Protein AF-A0A959WZR3-F1 (afdb_monomer_lite)

Structure (mmCIF, N/CA/C/O backbone):
data_AF-A0A959WZR3-F1
#
_entry.id   AF-A0A959WZR3-F1
#
loop_
_atom_site.group_PDB
_atom_site.id
_atom_site.type_symbol
_atom_site.label_atom_id
_atom_site.label_alt_id
_atom_site.label_comp_id
_atom_site.label_asym_id
_atom_site.label_entity_id
_atom_site.label_seq_id
_atom_site.pdbx_PDB_ins_code
_atom_site.Cartn_x
_atom_site.Cartn_y
_atom_site.Cartn_z
_atom_site.occupancy
_atom_site.B_iso_or_equiv
_atom_site.auth_seq_id
_atom_site.auth_comp_id
_atom_site.auth_asym_id
_atom_site.auth_atom_id
_atom_site.pdbx_PDB_model_num
ATOM 1 N N . MET A 1 1 ? 37.598 1.786 -39.263 1.00 47.75 1 MET A N 1
ATOM 2 C CA . MET A 1 1 ? 36.308 1.181 -38.877 1.00 47.75 1 MET A CA 1
ATOM 3 C C . MET A 1 1 ? 36.586 0.304 -37.676 1.00 47.75 1 MET A C 1
ATOM 5 O O . MET A 1 1 ? 37.218 -0.721 -37.854 1.00 47.75 1 MET A O 1
ATOM 9 N N . ASP A 1 2 ? 36.187 0.735 -36.483 1.00 42.97 2 ASP A N 1
ATOM 10 C CA . ASP A 1 2 ? 36.316 -0.064 -35.262 1.00 42.97 2 ASP A CA 1
ATOM 11 C C . ASP A 1 2 ? 35.039 0.125 -34.442 1.00 42.97 2 ASP A C 1
ATOM 13 O O . ASP A 1 2 ? 34.875 1.091 -33.699 1.00 42.97 2 ASP A O 1
ATOM 17 N N . THR A 1 3 ? 34.062 -0.752 -34.662 1.00 53.81 3 THR A N 1
ATOM 18 C CA . THR A 1 3 ? 32.867 -0.842 -33.821 1.00 53.81 3 THR A CA 1
ATOM 19 C C . THR A 1 3 ? 33.147 -1.873 -32.744 1.00 53.81 3 THR A C 1
ATOM 21 O O . THR A 1 3 ? 32.950 -3.070 -32.948 1.00 53.81 3 THR A O 1
ATOM 24 N N . THR A 1 4 ? 33.631 -1.415 -31.593 1.00 52.06 4 THR A N 1
ATOM 25 C CA . THR A 1 4 ? 33.786 -2.261 -30.410 1.00 52.06 4 THR A CA 1
ATOM 26 C C . THR A 1 4 ? 32.409 -2.811 -30.004 1.00 52.06 4 THR A C 1
ATOM 28 O O . THR A 1 4 ? 31.484 -2.023 -29.773 1.00 52.06 4 THR A O 1
ATOM 31 N N . PRO A 1 5 ? 32.220 -4.138 -29.904 1.00 51.34 5 PRO A N 1
ATOM 32 C CA . PRO A 1 5 ? 30.953 -4.706 -29.468 1.00 51.34 5 PRO A CA 1
ATOM 33 C C . PRO A 1 5 ? 30.713 -4.339 -28.001 1.00 51.34 5 PRO A C 1
ATOM 35 O O . PRO A 1 5 ? 31.498 -4.660 -27.108 1.00 51.34 5 PRO A O 1
ATOM 38 N N . THR A 1 6 ? 29.610 -3.633 -27.751 1.00 54.59 6 THR A N 1
ATOM 39 C CA . THR A 1 6 ? 29.170 -3.276 -26.401 1.00 54.59 6 THR A CA 1
ATOM 40 C C . THR A 1 6 ? 28.868 -4.564 -25.639 1.00 54.59 6 THR A C 1
ATOM 42 O O . THR A 1 6 ? 27.932 -5.290 -25.968 1.00 54.59 6 THR A O 1
ATOM 45 N N . ARG A 1 7 ? 29.691 -4.861 -24.630 1.00 46.28 7 ARG A N 1
ATOM 46 C CA . ARG A 1 7 ? 29.555 -6.024 -23.747 1.00 46.28 7 ARG A CA 1
ATOM 47 C C . ARG A 1 7 ? 28.113 -6.088 -23.207 1.00 46.28 7 ARG A C 1
ATOM 49 O O . ARG A 1 7 ? 27.654 -5.093 -22.636 1.00 46.28 7 ARG A O 1
ATOM 56 N N . PRO A 1 8 ? 27.383 -7.207 -23.359 1.00 49.75 8 PRO A N 1
ATOM 57 C CA . PRO A 1 8 ? 26.034 -7.319 -22.822 1.00 49.75 8 PRO A CA 1
ATOM 58 C C . PRO A 1 8 ? 26.087 -7.139 -21.303 1.00 49.75 8 PRO A C 1
ATOM 60 O O . PRO A 1 8 ? 26.819 -7.844 -20.605 1.00 49.75 8 PRO A O 1
ATOM 63 N N . ARG A 1 9 ? 25.332 -6.156 -20.789 1.00 56.22 9 ARG A N 1
ATOM 64 C CA . ARG A 1 9 ? 25.106 -5.979 -19.348 1.00 56.22 9 ARG A CA 1
ATOM 65 C C . ARG A 1 9 ? 24.703 -7.328 -18.771 1.00 56.22 9 ARG A C 1
ATOM 67 O O . ARG A 1 9 ? 23.728 -7.902 -19.246 1.00 56.22 9 ARG A O 1
ATOM 74 N N . HIS A 1 10 ? 25.441 -7.790 -17.761 1.00 52.34 10 HIS A N 1
ATOM 75 C CA . HIS A 1 10 ? 25.163 -9.015 -17.019 1.00 52.34 10 HIS A CA 1
ATOM 76 C C . HIS A 1 10 ? 23.658 -9.163 -16.758 1.00 52.34 10 HIS A C 1
ATOM 78 O O . HIS A 1 10 ? 23.082 -8.470 -15.917 1.00 52.34 10 HIS A O 1
ATOM 84 N N . LEU A 1 11 ? 23.019 -10.049 -17.523 1.00 54.53 11 LEU A N 1
ATOM 85 C CA . LEU A 1 11 ? 21.683 -10.534 -17.224 1.00 54.53 11 LEU A CA 1
ATOM 86 C C . LEU A 1 11 ? 21.790 -11.256 -15.882 1.00 54.53 11 LEU A C 1
ATOM 88 O O . LEU A 1 11 ? 22.661 -12.112 -15.707 1.00 54.53 11 LEU A O 1
ATOM 92 N N . ARG A 1 12 ? 20.955 -10.884 -14.909 1.00 56.22 12 ARG A N 1
ATOM 93 C CA . ARG A 1 12 ? 20.882 -11.658 -13.668 1.00 56.22 12 ARG A CA 1
ATOM 94 C C . ARG A 1 12 ? 20.335 -13.041 -14.035 1.00 56.22 12 ARG A C 1
ATOM 96 O O . ARG A 1 12 ? 19.273 -13.090 -14.660 1.00 56.22 12 ARG A O 1
ATOM 103 N N . PRO A 1 13 ? 21.005 -14.146 -13.663 1.00 49.09 13 PRO A N 1
ATOM 104 C CA . PRO A 1 13 ? 20.460 -15.479 -13.889 1.00 49.09 13 PRO A CA 1
ATOM 105 C C . PRO A 1 13 ? 19.061 -15.570 -13.260 1.00 49.09 13 PRO A C 1
ATOM 107 O O . PRO A 1 13 ? 18.906 -15.328 -12.064 1.00 49.09 13 PRO A O 1
ATOM 110 N N . GLY A 1 14 ? 18.038 -15.836 -14.079 1.00 62.56 14 GLY A N 1
ATOM 111 C CA . GLY A 1 14 ? 16.637 -15.944 -13.648 1.00 62.56 14 GLY A CA 1
ATOM 112 C C . GLY A 1 14 ? 15.807 -14.651 -13.649 1.00 62.56 14 GLY A C 1
ATOM 113 O O . GLY A 1 14 ? 14.666 -14.686 -13.195 1.00 62.56 14 GLY A O 1
ATOM 114 N N . ALA A 1 15 ? 16.324 -13.516 -14.135 1.00 67.31 15 ALA A N 1
ATOM 115 C CA . ALA A 1 15 ? 15.529 -12.291 -14.254 1.00 67.31 15 ALA A CA 1
ATOM 116 C C . ALA A 1 15 ? 14.731 -12.248 -15.570 1.00 67.31 15 ALA A C 1
ATOM 118 O O . ALA A 1 15 ? 15.269 -12.475 -16.654 1.00 67.31 15 ALA A O 1
ATOM 119 N N . HIS A 1 16 ? 13.440 -11.927 -15.480 1.00 80.75 16 HIS A N 1
ATOM 120 C CA . HIS A 1 16 ? 12.550 -11.854 -16.636 1.00 80.75 16 HIS A CA 1
ATOM 121 C C . HIS A 1 16 ? 12.685 -10.495 -17.319 1.00 80.75 16 HIS A C 1
ATOM 123 O O . HIS A 1 16 ? 12.272 -9.477 -16.760 1.00 80.75 16 HIS A O 1
ATOM 129 N N . VAL A 1 17 ? 13.241 -10.463 -18.532 1.00 87.69 17 VAL A N 1
ATOM 130 C CA . VAL A 1 17 ? 13.234 -9.241 -19.343 1.00 87.69 17 VAL A CA 1
ATOM 131 C C . VAL A 1 17 ? 11.792 -8.937 -19.736 1.00 87.69 17 VAL A C 1
ATOM 133 O O . VAL A 1 17 ? 11.159 -9.731 -20.427 1.00 87.69 17 VAL A O 1
ATOM 136 N N . VAL A 1 18 ? 11.262 -7.805 -19.275 1.00 90.56 18 VAL A N 1
ATOM 137 C CA . VAL A 1 18 ? 9.872 -7.409 -19.542 1.00 90.56 18 VAL A CA 1
ATOM 138 C C . VAL A 1 18 ? 9.811 -6.124 -20.363 1.00 90.56 18 VAL A C 1
ATOM 140 O O . VAL A 1 18 ? 10.670 -5.248 -20.210 1.00 90.56 18 VAL A O 1
ATOM 143 N N . PRO A 1 19 ? 8.792 -5.962 -21.224 1.00 90.38 19 PRO A N 1
ATOM 144 C CA . PRO A 1 19 ? 8.597 -4.715 -21.943 1.00 90.38 19 PRO A CA 1
ATOM 145 C C . PRO A 1 19 ? 8.196 -3.589 -20.970 1.00 90.38 19 PRO A C 1
ATOM 147 O O . PRO A 1 19 ? 7.496 -3.850 -19.982 1.00 90.38 19 PRO A O 1
ATOM 150 N N . PRO A 1 20 ? 8.559 -2.322 -21.258 1.00 89.25 20 PRO A N 1
ATOM 151 C CA . PRO A 1 20 ? 8.222 -1.181 -20.403 1.00 89.25 20 PRO A CA 1
ATOM 152 C C . PRO A 1 20 ? 6.729 -1.068 -20.075 1.00 89.25 20 PRO A C 1
ATOM 154 O O . PRO A 1 20 ? 6.374 -0.703 -18.961 1.00 89.25 20 PRO A O 1
ATOM 157 N N . SER A 1 21 ? 5.844 -1.447 -21.001 1.00 91.12 21 SER A N 1
ATOM 158 C CA . SER A 1 21 ? 4.391 -1.443 -20.789 1.00 91.12 21 SER A CA 1
ATOM 159 C C . SER A 1 21 ? 3.934 -2.384 -19.668 1.00 91.12 21 SER A C 1
ATOM 161 O O . SER A 1 21 ? 3.026 -2.036 -18.915 1.00 91.12 21 SER A O 1
ATOM 163 N N . THR A 1 22 ? 4.573 -3.551 -19.521 1.00 91.81 22 THR A N 1
ATOM 164 C CA . THR A 1 22 ? 4.275 -4.499 -18.432 1.00 91.81 22 THR A CA 1
ATOM 165 C C . THR A 1 22 ? 4.750 -3.940 -17.098 1.00 91.81 22 THR A C 1
ATOM 167 O O . THR A 1 22 ? 3.998 -3.936 -16.129 1.00 91.81 22 THR A O 1
ATOM 170 N N . TYR A 1 23 ? 5.959 -3.375 -17.066 1.00 92.75 23 TYR A N 1
ATOM 171 C CA . TYR A 1 23 ? 6.473 -2.694 -15.880 1.00 92.75 23 TYR A CA 1
ATOM 172 C C . TYR A 1 23 ? 5.567 -1.544 -15.428 1.00 92.75 23 TYR A C 1
ATOM 174 O O . TYR A 1 23 ? 5.161 -1.505 -14.268 1.00 92.75 23 TYR A O 1
ATOM 182 N N . THR A 1 24 ? 5.202 -0.640 -16.339 1.00 92.31 24 THR A N 1
ATOM 183 C CA . THR A 1 24 ? 4.341 0.505 -16.025 1.00 92.31 24 THR A CA 1
ATOM 184 C C . THR A 1 24 ? 2.973 0.054 -15.518 1.00 92.31 24 THR A C 1
ATOM 186 O O . THR A 1 24 ? 2.473 0.615 -14.545 1.00 92.31 24 THR A O 1
ATOM 189 N N . ARG A 1 25 ? 2.378 -0.985 -16.121 1.00 94.19 25 ARG A N 1
ATOM 190 C CA . ARG A 1 25 ? 1.104 -1.556 -15.664 1.00 94.19 25 ARG A CA 1
ATOM 191 C C . ARG A 1 25 ? 1.190 -2.052 -14.221 1.00 94.19 25 ARG A C 1
ATOM 193 O O . ARG A 1 25 ? 0.348 -1.673 -13.413 1.00 94.19 25 ARG A O 1
ATOM 200 N N . ASP A 1 26 ? 2.201 -2.849 -13.893 1.00 93.38 26 ASP A N 1
ATOM 201 C CA . ASP A 1 26 ? 2.346 -3.435 -12.556 1.00 93.38 26 ASP A CA 1
ATOM 202 C C . ASP A 1 26 ? 2.668 -2.361 -11.500 1.00 93.38 26 ASP A C 1
ATOM 204 O O . ASP A 1 26 ? 2.140 -2.400 -10.385 1.00 93.38 26 ASP A O 1
ATOM 208 N N . VAL A 1 27 ? 3.447 -1.330 -11.860 1.00 93.56 27 VAL A N 1
ATOM 209 C CA . VAL A 1 27 ? 3.648 -0.148 -11.004 1.00 93.56 27 VAL A CA 1
ATOM 210 C C . VAL A 1 27 ? 2.320 0.573 -10.755 1.00 93.56 27 VAL A C 1
ATOM 212 O O . VAL A 1 27 ? 1.973 0.814 -9.598 1.00 93.56 27 VAL A O 1
ATOM 215 N N . LEU A 1 28 ? 1.535 0.868 -11.795 1.00 94.12 28 LEU A N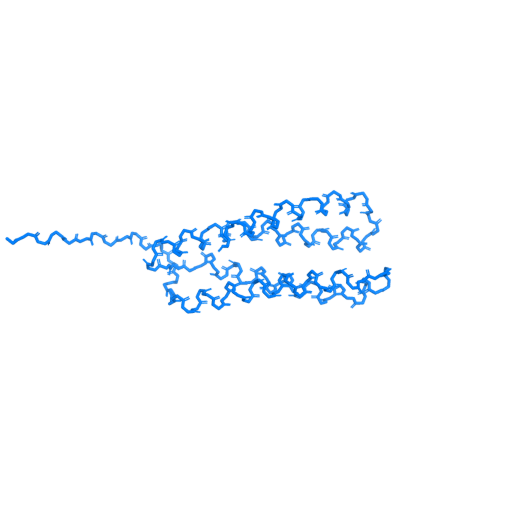 1
ATOM 216 C CA . LEU A 1 28 ? 0.232 1.529 -11.653 1.00 94.12 28 LEU A CA 1
ATOM 217 C C . LEU A 1 28 ? -0.756 0.701 -10.821 1.00 9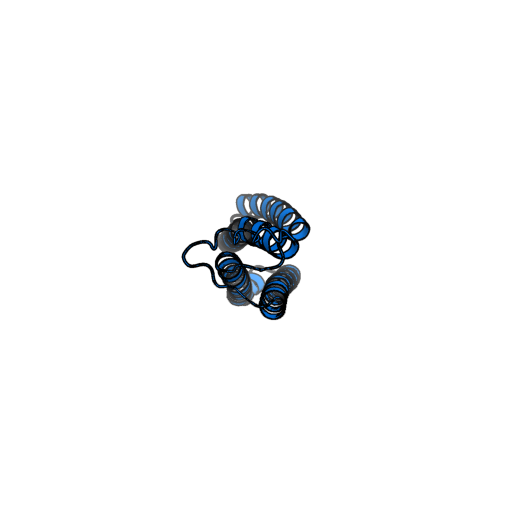4.12 28 LEU A C 1
ATOM 219 O O . LEU A 1 28 ? -1.468 1.261 -9.985 1.00 94.12 28 LEU A O 1
ATOM 223 N N . GLN A 1 29 ? -0.776 -0.622 -10.993 1.00 94.38 29 GLN A N 1
ATOM 224 C CA . GLN A 1 29 ? -1.594 -1.519 -10.175 1.00 94.38 29 GLN A CA 1
ATOM 225 C C . GLN A 1 29 ? -1.166 -1.490 -8.704 1.00 94.38 29 GLN A C 1
ATOM 227 O O . GLN A 1 29 ? -2.024 -1.391 -7.827 1.00 94.38 29 GLN A O 1
ATOM 232 N N . SER A 1 30 ? 0.141 -1.482 -8.419 1.00 93.50 30 SER A N 1
ATOM 233 C CA . SER A 1 30 ? 0.646 -1.362 -7.044 1.00 93.50 30 SER A CA 1
ATOM 234 C C . SER A 1 30 ? 0.221 -0.039 -6.385 1.00 93.50 30 SER A C 1
ATOM 236 O O . SER A 1 30 ? -0.246 -0.026 -5.246 1.00 93.50 30 SER A O 1
ATOM 238 N N . LEU A 1 31 ? 0.295 1.076 -7.122 1.00 92.62 31 LEU A N 1
ATOM 239 C CA . LEU A 1 31 ? -0.120 2.394 -6.638 1.00 92.62 31 LEU A CA 1
ATOM 240 C C . LEU A 1 31 ? -1.637 2.486 -6.455 1.00 92.62 31 LEU A C 1
ATOM 242 O O . LEU A 1 31 ? -2.103 3.121 -5.510 1.00 92.62 31 LEU A O 1
ATOM 246 N N . THR A 1 32 ? -2.404 1.838 -7.331 1.00 94.44 32 THR A N 1
ATOM 247 C CA . THR A 1 32 ? -3.865 1.755 -7.219 1.00 94.44 32 THR A CA 1
ATOM 248 C C . THR A 1 32 ? -4.263 0.991 -5.962 1.00 94.44 32 THR A C 1
ATOM 250 O O . THR A 1 32 ? -5.071 1.496 -5.190 1.00 94.44 32 THR A O 1
ATOM 253 N N . ALA A 1 33 ? -3.631 -0.154 -5.686 1.00 94.94 33 ALA A N 1
ATOM 254 C CA . ALA A 1 33 ? -3.865 -0.911 -4.458 1.00 94.94 33 ALA A CA 1
ATOM 255 C C . ALA A 1 33 ? -3.559 -0.080 -3.197 1.00 94.94 33 ALA A C 1
ATOM 257 O O . ALA A 1 33 ? -4.364 -0.053 -2.270 1.00 94.94 33 ALA A O 1
ATOM 258 N N . LEU A 1 34 ? -2.453 0.679 -3.180 1.00 93.25 34 LEU A N 1
ATOM 259 C CA . LEU A 1 34 ? -2.140 1.588 -2.067 1.00 93.25 34 LEU A CA 1
ATOM 260 C C . LEU A 1 34 ? -3.178 2.708 -1.897 1.00 93.25 34 LEU A C 1
ATOM 262 O O . LEU A 1 34 ? -3.506 3.082 -0.768 1.00 93.25 34 LEU A O 1
ATOM 266 N N . ARG A 1 35 ? -3.692 3.266 -3.000 1.00 92.75 35 ARG A N 1
ATOM 267 C CA . ARG A 1 35 ? -4.746 4.293 -2.957 1.00 92.75 35 ARG A CA 1
ATOM 268 C C . ARG A 1 35 ? -6.058 3.719 -2.425 1.00 92.75 35 ARG A C 1
ATOM 270 O O . ARG A 1 35 ? -6.644 4.343 -1.544 1.00 92.75 35 ARG A O 1
ATOM 277 N N . SER A 1 36 ? -6.476 2.541 -2.892 1.00 94.25 36 SER A N 1
ATOM 278 C CA . SER A 1 36 ? -7.670 1.838 -2.395 1.00 94.25 36 SER A CA 1
ATOM 279 C C . SER A 1 36 ? -7.554 1.499 -0.912 1.00 94.25 36 SER A C 1
ATOM 281 O O . SER A 1 36 ? -8.467 1.815 -0.146 1.00 94.25 36 SER A O 1
ATOM 283 N N . PHE A 1 37 ? -6.397 0.982 -0.486 1.00 94.81 37 PHE A N 1
ATOM 284 C CA . PHE A 1 37 ? -6.095 0.721 0.920 1.00 94.81 37 PHE A CA 1
ATOM 285 C C . PHE A 1 37 ? -6.258 1.990 1.765 1.00 94.81 37 PHE A C 1
ATOM 287 O O . PHE A 1 37 ? -6.995 2.002 2.746 1.00 94.81 37 PHE A O 1
ATOM 294 N N . SER A 1 38 ? -5.609 3.088 1.361 1.00 92.31 38 SER A N 1
ATOM 295 C CA . SER A 1 38 ? -5.656 4.359 2.092 1.00 92.31 38 SER A CA 1
ATOM 296 C C . SER A 1 38 ? -7.044 5.002 2.084 1.00 92.31 38 SER A C 1
ATOM 298 O O . SER A 1 38 ? -7.416 5.663 3.051 1.00 92.31 38 SER A O 1
ATOM 300 N N . SER A 1 39 ? -7.808 4.848 1.002 1.00 93.12 39 SER A N 1
ATOM 301 C CA . SER A 1 39 ? -9.191 5.323 0.931 1.00 93.12 39 SER A CA 1
ATOM 302 C C . SER A 1 39 ? -10.082 4.542 1.891 1.00 93.12 39 SER A C 1
ATOM 304 O O . SER A 1 39 ? -10.786 5.153 2.683 1.00 93.12 39 SER A O 1
ATOM 306 N N . THR A 1 40 ? -9.992 3.209 1.866 1.00 94.19 40 THR A N 1
ATOM 307 C CA . THR A 1 40 ? -10.751 2.325 2.760 1.00 94.19 40 THR A CA 1
ATOM 308 C C . THR A 1 40 ? -10.392 2.583 4.216 1.00 94.19 40 THR A C 1
ATOM 310 O O . THR A 1 40 ? -11.272 2.643 5.060 1.00 94.19 40 THR A O 1
ATOM 313 N N . LEU A 1 41 ? -9.105 2.771 4.524 1.00 91.25 41 LEU A N 1
ATOM 314 C CA . LEU A 1 41 ? -8.666 3.017 5.894 1.00 91.25 41 LEU A CA 1
ATOM 315 C C . LEU A 1 41 ? -9.195 4.347 6.448 1.00 91.25 41 LEU A C 1
ATOM 317 O O . LEU A 1 41 ? -9.528 4.424 7.622 1.00 91.25 41 LEU A O 1
ATOM 321 N N . ARG A 1 42 ? -9.274 5.387 5.608 1.00 91.44 42 ARG A N 1
ATOM 322 C CA . ARG A 1 42 ? -9.774 6.716 5.999 1.00 91.44 42 ARG A CA 1
ATOM 323 C C . ARG A 1 42 ? -11.292 6.799 6.115 1.00 91.44 42 ARG A C 1
ATOM 325 O O . ARG A 1 42 ? -11.770 7.751 6.708 1.00 91.44 42 ARG A O 1
ATOM 332 N N . SER A 1 43 ? -12.027 5.856 5.531 1.00 93.81 43 SER A N 1
ATOM 333 C CA . SER A 1 43 ? -13.490 5.801 5.612 1.00 93.81 43 SER A CA 1
ATOM 334 C C . SER A 1 43 ? -13.992 4.926 6.764 1.00 93.81 43 SER A C 1
ATOM 336 O O . SER A 1 43 ? -15.140 4.502 6.728 1.00 93.81 43 SER A O 1
ATOM 338 N N . ILE A 1 44 ? -13.109 4.508 7.673 1.00 93.12 44 ILE A N 1
ATOM 339 C CA . ILE A 1 44 ? -13.455 3.679 8.826 1.00 93.12 44 ILE A CA 1
ATOM 340 C C . ILE A 1 44 ? -13.522 4.598 10.035 1.00 93.12 44 ILE A C 1
ATOM 342 O O . ILE A 1 44 ? -12.493 5.122 10.460 1.00 93.12 44 ILE A O 1
ATOM 346 N N . ASP A 1 45 ? -14.712 4.722 10.612 1.00 92.88 45 ASP A N 1
ATOM 347 C CA . ASP A 1 45 ? -14.971 5.603 11.752 1.00 92.88 45 ASP A CA 1
ATOM 348 C C . ASP A 1 45 ? -15.188 4.817 13.057 1.00 92.88 45 ASP A C 1
ATOM 350 O O . ASP A 1 45 ? -15.277 5.391 14.142 1.00 92.88 45 ASP A O 1
ATOM 354 N N . SER A 1 46 ? -15.241 3.480 12.988 1.00 92.06 46 SER A N 1
ATOM 355 C CA . SER A 1 46 ? -15.443 2.620 14.160 1.00 92.06 46 SER A CA 1
ATOM 356 C C . SER A 1 46 ? -14.687 1.288 14.102 1.00 92.06 46 SER A C 1
ATOM 358 O O . SER A 1 46 ? -14.300 0.794 13.042 1.00 92.06 46 SER A O 1
ATOM 360 N N . ALA A 1 47 ? -14.523 0.645 15.263 1.00 89.81 47 ALA A N 1
ATOM 361 C CA . ALA A 1 47 ? -13.904 -0.681 15.365 1.00 89.81 47 ALA A CA 1
ATOM 362 C C . ALA A 1 47 ? -14.717 -1.789 14.661 1.00 89.81 47 ALA A C 1
ATOM 364 O O . ALA A 1 47 ? -14.145 -2.748 14.131 1.00 89.81 47 ALA A O 1
ATOM 365 N N . SER A 1 48 ? -16.048 -1.655 14.624 1.00 92.50 48 SER A N 1
ATOM 366 C CA . SER A 1 48 ? -16.924 -2.602 13.922 1.00 92.50 48 SER A CA 1
ATOM 367 C C . SER A 1 48 ? -16.732 -2.502 12.407 1.00 92.50 48 SER A C 1
ATOM 369 O O . SER A 1 48 ? -16.486 -3.509 11.738 1.00 92.50 48 SER A O 1
ATOM 371 N N . GLU A 1 49 ? -16.704 -1.279 11.867 1.00 94.19 49 GLU A N 1
ATOM 372 C CA . GLU A 1 49 ? -16.374 -1.044 10.459 1.00 94.19 49 GLU A CA 1
ATOM 373 C C . GLU A 1 49 ? -14.962 -1.506 10.115 1.00 94.19 49 GLU A C 1
ATOM 375 O O . GLU A 1 49 ? -14.761 -2.127 9.070 1.00 94.19 49 GLU A O 1
ATOM 380 N N . PHE A 1 50 ? -13.990 -1.270 11.001 1.00 94.25 50 PHE A N 1
ATOM 381 C CA . PHE A 1 50 ? -12.633 -1.769 10.811 1.00 94.25 50 PHE A CA 1
ATOM 382 C C . PHE A 1 50 ? -12.626 -3.284 10.617 1.00 94.25 50 PHE A C 1
ATOM 384 O O . PHE A 1 50 ? -12.060 -3.788 9.646 1.00 94.25 50 PHE A O 1
ATOM 391 N N . SER A 1 51 ? -13.314 -4.006 11.500 1.00 93.50 51 SER A N 1
ATOM 392 C CA . SER A 1 51 ? -13.424 -5.464 11.439 1.00 93.50 51 SER A CA 1
ATOM 393 C C . SER A 1 51 ? -14.101 -5.925 10.144 1.00 93.50 51 SER A C 1
ATOM 395 O O . SER A 1 51 ? -13.611 -6.845 9.488 1.00 93.50 51 SER A O 1
ATOM 397 N N . ALA A 1 52 ? -15.162 -5.236 9.711 1.00 96.06 52 ALA A N 1
ATOM 398 C CA . ALA A 1 52 ? -15.850 -5.520 8.451 1.00 96.06 52 ALA A CA 1
ATOM 399 C C . ALA A 1 52 ? -14.970 -5.256 7.210 1.00 96.06 52 ALA A C 1
ATOM 401 O O . ALA A 1 52 ? -15.068 -5.963 6.204 1.00 96.06 52 ALA A O 1
ATOM 402 N N . ARG A 1 53 ? -14.085 -4.252 7.264 1.00 96.31 53 ARG A N 1
ATOM 403 C CA . ARG A 1 53 ? -13.200 -3.855 6.154 1.00 96.31 53 ARG A CA 1
ATOM 404 C C . ARG A 1 53 ? -11.832 -4.539 6.175 1.00 96.31 53 ARG A C 1
ATOM 406 O O . ARG A 1 53 ? -11.134 -4.502 5.159 1.00 96.31 53 ARG A O 1
ATOM 413 N N . LEU A 1 54 ? -11.456 -5.209 7.267 1.00 95.00 54 LEU A N 1
ATOM 414 C CA . LEU A 1 54 ? -10.139 -5.830 7.456 1.00 95.00 54 LEU A CA 1
ATOM 415 C C . LEU A 1 54 ? -9.763 -6.785 6.314 1.00 95.00 54 LEU A C 1
ATOM 417 O O . LEU A 1 54 ? -8.631 -6.772 5.826 1.00 95.00 54 LEU A O 1
ATOM 421 N N . THR A 1 55 ? -10.718 -7.586 5.836 1.00 96.19 55 THR A N 1
ATOM 422 C CA . THR A 1 55 ? -10.496 -8.512 4.714 1.00 96.19 55 THR A CA 1
ATOM 423 C C . THR A 1 55 ? -10.147 -7.779 3.417 1.00 96.19 55 THR A C 1
ATOM 425 O O . THR A 1 55 ? -9.243 -8.221 2.700 1.00 96.19 55 THR A O 1
ATOM 428 N N . SER A 1 56 ? -10.813 -6.657 3.126 1.00 95.50 56 SER A N 1
ATOM 429 C CA . SER A 1 56 ? -10.508 -5.826 1.955 1.00 95.50 56 SER A CA 1
ATOM 430 C C . SER A 1 56 ? -9.153 -5.140 2.098 1.00 95.50 56 SER A C 1
ATOM 432 O O . SER A 1 56 ? -8.328 -5.256 1.197 1.00 95.50 56 SER A O 1
ATOM 434 N N . LEU A 1 57 ? -8.856 -4.551 3.261 1.00 96.12 57 LEU A N 1
ATOM 435 C CA . LEU A 1 57 ? -7.551 -3.936 3.539 1.00 96.12 57 LEU A CA 1
ATOM 436 C C . LEU A 1 57 ? -6.401 -4.936 3.330 1.00 96.12 57 LEU A C 1
ATOM 438 O O . LEU A 1 57 ? -5.420 -4.645 2.646 1.00 96.12 57 LEU A O 1
ATOM 442 N N . ARG A 1 58 ? -6.545 -6.168 3.836 1.00 97.06 58 ARG A N 1
ATOM 443 C CA . ARG A 1 58 ? -5.560 -7.244 3.625 1.00 97.06 58 ARG A CA 1
ATOM 444 C C . ARG A 1 58 ? -5.475 -7.713 2.172 1.00 97.06 58 ARG A C 1
ATOM 446 O O . ARG A 1 58 ? -4.445 -8.252 1.770 1.00 97.06 58 ARG A O 1
ATOM 453 N N . ARG A 1 59 ? -6.550 -7.603 1.389 1.00 97.12 59 ARG A N 1
ATOM 454 C CA . ARG A 1 59 ? -6.536 -7.929 -0.046 1.00 97.12 59 ARG A CA 1
ATOM 455 C C . ARG A 1 59 ? -5.757 -6.878 -0.832 1.00 97.12 59 ARG A C 1
ATOM 457 O O . ARG A 1 59 ? -4.941 -7.250 -1.675 1.00 97.12 59 ARG A O 1
ATOM 464 N N . ASP A 1 60 ? -5.951 -5.603 -0.515 1.00 95.38 60 ASP A N 1
ATOM 465 C CA . ASP A 1 60 ? -5.220 -4.505 -1.148 1.00 95.38 60 ASP A CA 1
ATOM 466 C C . ASP A 1 60 ? -3.717 -4.612 -0.859 1.00 95.38 60 ASP A C 1
ATOM 468 O O . ASP A 1 60 ? -2.909 -4.557 -1.787 1.00 95.38 60 ASP A O 1
ATOM 472 N N . LEU A 1 61 ? -3.330 -4.895 0.393 1.00 96.00 61 LEU A N 1
ATOM 473 C CA . LEU A 1 61 ? -1.921 -5.117 0.750 1.00 96.00 61 LEU A CA 1
ATOM 474 C C . LEU A 1 61 ? -1.305 -6.323 0.034 1.00 96.00 61 LEU A C 1
ATOM 476 O O . LEU A 1 61 ? -0.174 -6.236 -0.439 1.00 96.00 61 LEU A O 1
ATOM 480 N N . ARG A 1 62 ? -2.042 -7.433 -0.098 1.00 96.38 62 ARG A N 1
ATOM 481 C CA . ARG A 1 62 ? -1.578 -8.603 -0.866 1.00 96.38 62 ARG A CA 1
ATOM 482 C C . ARG A 1 62 ? -1.413 -8.294 -2.350 1.00 96.38 62 ARG A C 1
ATOM 484 O O . ARG A 1 62 ? -0.472 -8.780 -2.969 1.00 96.38 62 ARG A O 1
ATOM 491 N N . THR A 1 63 ? -2.303 -7.483 -2.915 1.00 96.12 63 THR A N 1
ATOM 492 C CA . THR A 1 63 ? -2.198 -7.034 -4.310 1.00 96.12 63 THR A CA 1
ATOM 493 C C . THR A 1 63 ? -0.957 -6.169 -4.493 1.00 96.12 63 THR A C 1
ATOM 495 O O . THR A 1 63 ? -0.159 -6.426 -5.392 1.00 96.12 63 THR A O 1
ATOM 498 N N . PHE A 1 64 ? -0.752 -5.195 -3.603 1.00 96.69 64 PHE A N 1
ATOM 499 C CA . PHE A 1 64 ? 0.448 -4.366 -3.581 1.00 96.69 64 PHE A CA 1
ATOM 500 C C . PHE A 1 64 ? 1.726 -5.215 -3.483 1.00 96.69 64 PHE A C 1
ATOM 502 O O . PHE A 1 64 ? 2.578 -5.127 -4.367 1.00 96.69 64 PHE A O 1
ATOM 509 N N . ASP A 1 65 ? 1.840 -6.080 -2.471 1.00 95.69 65 ASP A N 1
ATOM 510 C CA . ASP A 1 65 ? 3.014 -6.938 -2.263 1.00 95.69 65 ASP A CA 1
ATOM 511 C C . ASP A 1 65 ? 3.268 -7.875 -3.454 1.00 95.69 65 ASP A C 1
ATOM 513 O O . ASP A 1 65 ? 4.401 -8.011 -3.921 1.00 95.69 65 ASP A O 1
ATOM 517 N N . GLY A 1 66 ? 2.205 -8.448 -4.026 1.00 95.25 66 GLY A N 1
ATOM 518 C CA . GLY A 1 66 ? 2.283 -9.272 -5.229 1.00 95.25 66 GLY A CA 1
ATOM 519 C C . GLY A 1 66 ? 2.905 -8.531 -6.416 1.00 95.25 66 GLY A C 1
ATOM 520 O O . GLY A 1 66 ? 3.794 -9.075 -7.076 1.00 95.25 66 GLY A O 1
ATOM 521 N N . MET A 1 67 ? 2.505 -7.277 -6.654 1.00 95.06 67 MET A N 1
ATOM 522 C CA . MET A 1 67 ? 3.099 -6.448 -7.710 1.00 95.06 67 MET A CA 1
ATOM 523 C C . MET A 1 67 ? 4.560 -6.117 -7.409 1.00 95.06 67 MET A C 1
ATOM 525 O O . MET A 1 67 ? 5.418 -6.298 -8.269 1.00 95.06 67 MET A O 1
ATOM 529 N N . ILE A 1 68 ? 4.894 -5.733 -6.175 1.00 94.50 68 ILE A N 1
ATOM 530 C CA . ILE A 1 68 ? 6.286 -5.475 -5.770 1.00 94.50 68 ILE A CA 1
ATOM 531 C C . ILE A 1 68 ? 7.174 -6.711 -5.956 1.00 94.50 68 ILE A C 1
ATOM 533 O O . ILE A 1 68 ? 8.312 -6.604 -6.430 1.00 94.50 68 ILE A O 1
ATOM 537 N N . ARG A 1 69 ? 6.665 -7.902 -5.632 1.00 94.38 69 ARG A N 1
ATOM 538 C CA . ARG A 1 69 ? 7.378 -9.164 -5.846 1.00 94.38 69 ARG A CA 1
ATOM 539 C C . ARG A 1 69 ? 7.617 -9.436 -7.331 1.00 94.38 69 ARG A C 1
ATOM 541 O O . ARG A 1 69 ? 8.708 -9.886 -7.681 1.00 94.38 69 ARG A O 1
ATOM 548 N N . ARG A 1 70 ? 6.658 -9.119 -8.206 1.00 93.06 70 ARG A N 1
ATOM 549 C CA . ARG A 1 70 ? 6.859 -9.187 -9.664 1.00 93.06 70 ARG A CA 1
ATOM 550 C C . ARG A 1 70 ? 7.938 -8.217 -10.117 1.00 93.06 70 ARG A C 1
ATOM 552 O O . ARG A 1 70 ? 8.877 -8.650 -10.780 1.00 93.06 70 ARG A O 1
ATOM 559 N N . LEU A 1 71 ? 7.898 -6.964 -9.658 1.00 92.69 71 LEU A N 1
ATOM 560 C CA . LEU A 1 71 ? 8.937 -5.978 -9.965 1.00 92.69 71 LEU A CA 1
ATOM 561 C C . LEU A 1 71 ? 10.337 -6.508 -9.612 1.00 92.69 71 LEU A C 1
ATOM 563 O O . LEU A 1 71 ? 11.252 -6.409 -10.427 1.00 92.69 71 LEU A O 1
ATOM 567 N N . ARG A 1 72 ? 10.519 -7.153 -8.451 1.00 92.00 72 ARG A N 1
ATOM 568 C CA . ARG A 1 72 ? 11.805 -7.776 -8.062 1.00 92.00 72 ARG A CA 1
ATOM 569 C C . ARG A 1 72 ? 12.327 -8.797 -9.077 1.00 92.00 72 ARG A C 1
ATOM 571 O O . ARG A 1 72 ? 13.539 -8.894 -9.246 1.00 92.00 72 ARG A O 1
ATOM 578 N N . SER A 1 73 ? 11.438 -9.532 -9.739 1.00 92.06 73 SER A N 1
ATOM 579 C CA . SER A 1 73 ? 11.796 -10.560 -10.727 1.00 92.06 73 SER A CA 1
ATOM 580 C C . SER A 1 73 ? 12.127 -10.006 -12.116 1.00 92.06 73 SER A C 1
ATOM 582 O O . SER A 1 73 ? 12.672 -10.726 -12.949 1.00 92.0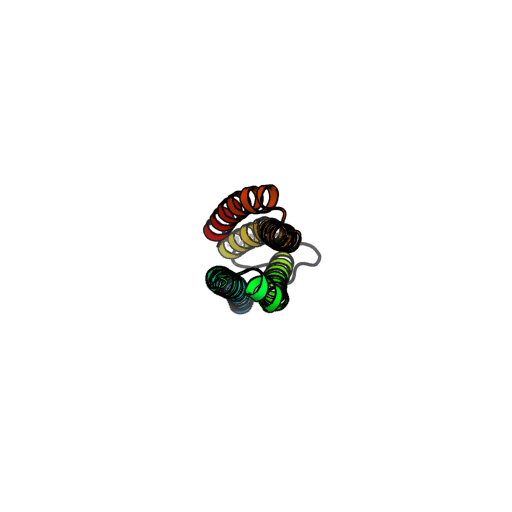6 73 SER A O 1
ATOM 584 N N . TYR A 1 74 ? 11.804 -8.739 -12.381 1.00 93.25 74 TYR A N 1
ATOM 585 C CA . TYR A 1 74 ? 11.959 -8.151 -13.707 1.00 93.25 74 TYR A CA 1
ATOM 586 C C . TYR A 1 74 ? 13.415 -7.853 -14.059 1.00 93.25 74 TYR A C 1
ATOM 588 O O . TYR A 1 74 ? 14.320 -7.892 -13.227 1.00 93.25 74 TYR A O 1
ATOM 596 N N . GLN A 1 75 ? 13.642 -7.536 -15.320 1.00 91.88 75 GLN A N 1
ATOM 597 C CA . GLN A 1 75 ? 14.817 -6.848 -15.813 1.00 91.88 75 GLN A CA 1
ATOM 598 C C . GLN A 1 75 ? 14.361 -5.917 -16.930 1.00 91.88 75 GLN A C 1
ATOM 600 O O . GLN A 1 75 ? 13.592 -6.313 -17.805 1.00 91.88 75 GLN A O 1
ATOM 605 N N . LEU A 1 76 ? 14.796 -4.660 -16.880 1.00 90.94 76 LEU A N 1
ATOM 606 C CA . LEU A 1 76 ? 14.429 -3.662 -17.880 1.00 90.94 76 LEU A CA 1
ATOM 607 C C . LEU A 1 76 ? 15.657 -3.288 -18.701 1.00 90.94 76 LEU A C 1
ATOM 609 O O . LEU A 1 76 ? 16.736 -3.068 -18.156 1.00 90.94 76 LEU A O 1
ATOM 613 N N . MET A 1 77 ? 15.495 -3.204 -20.025 1.00 88.44 77 MET A N 1
ATOM 614 C CA . MET A 1 77 ? 16.598 -2.806 -20.910 1.00 88.44 77 MET A CA 1
ATOM 615 C C . MET A 1 77 ? 16.994 -1.341 -20.702 1.00 88.44 77 MET A C 1
ATOM 617 O O . MET A 1 77 ? 18.169 -0.993 -20.823 1.00 88.44 77 MET A O 1
ATOM 621 N N . SER A 1 78 ? 16.024 -0.493 -20.342 1.00 90.25 78 SER A N 1
ATOM 622 C CA . SER A 1 78 ? 16.285 0.887 -19.940 1.00 90.25 78 SER A CA 1
ATOM 623 C C . SER A 1 78 ? 16.928 0.911 -18.548 1.00 90.25 78 SER A C 1
ATOM 625 O O . SER A 1 78 ? 16.259 0.562 -17.572 1.00 90.25 78 SER A O 1
ATOM 627 N N . PRO A 1 79 ? 18.189 1.364 -18.409 1.00 89.69 79 PRO A N 1
ATOM 628 C CA . PRO A 1 79 ? 18.853 1.427 -17.107 1.00 89.69 79 PRO A CA 1
ATOM 629 C C . PRO A 1 79 ? 18.185 2.422 -16.148 1.00 89.69 79 PRO A C 1
ATOM 631 O O . PRO A 1 79 ? 18.241 2.230 -14.934 1.00 89.69 79 PRO A O 1
ATOM 634 N N . VAL A 1 80 ? 17.521 3.459 -16.672 1.00 90.75 80 VAL A N 1
ATOM 635 C CA . VAL A 1 80 ? 16.752 4.414 -15.858 1.00 90.75 80 VAL A CA 1
ATOM 636 C C . VAL A 1 80 ? 15.565 3.709 -15.202 1.00 90.75 80 VAL A C 1
ATOM 638 O O . VAL A 1 80 ? 15.417 3.768 -13.979 1.00 90.75 80 VAL A O 1
ATOM 641 N N . LEU A 1 81 ? 14.770 2.979 -15.993 1.00 91.06 81 LEU A N 1
ATOM 642 C CA . LEU A 1 81 ? 13.627 2.228 -15.474 1.00 91.06 81 LEU A CA 1
ATOM 643 C C . LEU A 1 81 ? 14.079 1.079 -14.569 1.00 91.06 81 LEU A C 1
ATOM 645 O O . LEU A 1 81 ? 13.455 0.831 -13.542 1.00 91.06 81 LEU A O 1
ATOM 649 N N . ASP A 1 82 ? 15.185 0.404 -14.891 1.00 90.56 82 ASP A N 1
ATOM 650 C CA . ASP A 1 82 ? 15.712 -0.670 -14.047 1.00 90.56 82 ASP A CA 1
ATOM 651 C C . ASP A 1 82 ? 16.150 -0.149 -12.668 1.00 90.56 82 ASP A C 1
ATOM 653 O O . ASP A 1 82 ? 15.850 -0.764 -11.643 1.00 90.56 82 ASP A O 1
ATOM 657 N N . LYS A 1 83 ? 16.773 1.037 -12.613 1.00 92.94 83 LYS A N 1
ATOM 658 C CA . LYS A 1 83 ? 17.125 1.707 -11.352 1.00 92.94 83 LYS A CA 1
ATOM 659 C C . LYS A 1 83 ? 15.883 2.080 -10.543 1.00 92.94 83 LYS A C 1
ATOM 661 O O . LYS A 1 83 ? 15.843 1.812 -9.342 1.00 92.94 83 LYS A O 1
ATOM 666 N N . GLN A 1 84 ? 14.870 2.672 -11.177 1.00 93.75 84 GLN A N 1
ATOM 667 C CA . GLN A 1 84 ? 13.593 3.003 -10.532 1.00 93.75 84 GLN A CA 1
ATOM 668 C C . GLN A 1 84 ? 12.914 1.746 -9.980 1.00 93.75 84 GLN A C 1
ATOM 670 O O . GLN A 1 84 ? 12.615 1.670 -8.786 1.00 93.75 84 GLN A O 1
ATOM 675 N N . ARG A 1 85 ? 12.773 0.715 -10.819 1.00 95.06 85 ARG A N 1
ATOM 676 C CA . ARG A 1 85 ? 12.293 -0.611 -10.441 1.00 95.06 85 ARG A CA 1
ATOM 677 C C . ARG A 1 85 ? 13.036 -1.137 -9.220 1.00 95.06 85 ARG A C 1
ATOM 679 O O . ARG A 1 85 ? 12.384 -1.608 -8.294 1.00 95.06 85 ARG A O 1
ATOM 686 N N . ASN A 1 86 ? 14.371 -1.085 -9.205 1.00 94.12 86 ASN A N 1
ATOM 687 C CA . ASN A 1 86 ? 15.174 -1.646 -8.114 1.00 94.12 86 ASN A CA 1
ATOM 688 C C . ASN A 1 86 ? 14.900 -0.929 -6.787 1.00 94.12 86 ASN A C 1
ATOM 690 O O . ASN A 1 86 ? 14.800 -1.583 -5.750 1.00 94.12 86 ASN A O 1
ATOM 694 N N . ARG A 1 87 ? 14.704 0.396 -6.809 1.00 94.38 87 ARG A N 1
ATOM 695 C CA . ARG A 1 87 ? 14.313 1.153 -5.609 1.00 94.38 87 ARG A CA 1
ATOM 696 C C . ARG A 1 87 ? 12.923 0.748 -5.112 1.00 94.38 87 ARG A C 1
ATOM 698 O O . ARG A 1 87 ? 12.769 0.469 -3.927 1.00 94.38 87 ARG A O 1
ATOM 705 N N . LEU A 1 88 ? 11.935 0.648 -6.004 1.00 93.69 88 LEU A N 1
ATOM 706 C CA . LEU A 1 88 ? 10.576 0.199 -5.662 1.00 93.69 88 LEU A CA 1
ATOM 707 C C . LEU A 1 88 ? 10.568 -1.212 -5.062 1.00 93.69 88 LEU A C 1
ATOM 709 O O . LEU A 1 88 ? 9.991 -1.448 -4.003 1.00 93.69 88 LEU A O 1
ATOM 713 N N . ALA A 1 89 ? 11.266 -2.129 -5.725 1.00 93.56 89 ALA A N 1
ATOM 714 C CA . ALA A 1 89 ? 11.453 -3.515 -5.323 1.00 93.56 89 ALA A CA 1
ATOM 715 C C . ALA A 1 89 ? 12.130 -3.662 -3.948 1.00 93.56 89 ALA A C 1
ATOM 717 O O . ALA A 1 89 ? 11.848 -4.619 -3.225 1.00 93.56 89 ALA A O 1
ATOM 718 N N . LEU A 1 90 ? 13.011 -2.724 -3.588 1.00 94.25 90 LEU A N 1
ATOM 719 C CA . LEU A 1 90 ? 13.690 -2.685 -2.294 1.00 94.25 90 LEU A CA 1
ATOM 720 C C . LEU A 1 90 ? 12.790 -2.130 -1.180 1.00 94.25 90 LEU A C 1
ATOM 722 O O . LEU A 1 90 ? 12.774 -2.674 -0.080 1.00 94.25 90 LEU A O 1
ATOM 726 N N . GLN A 1 91 ? 12.049 -1.051 -1.446 1.00 94.75 91 GLN A N 1
ATOM 727 C CA . GLN A 1 91 ? 11.251 -0.361 -0.422 1.00 94.75 91 GLN A CA 1
ATOM 728 C C . GLN A 1 91 ? 9.884 -1.017 -0.175 1.00 94.75 91 GLN A C 1
ATOM 730 O O . GLN A 1 91 ? 9.388 -1.014 0.953 1.00 94.75 91 GLN A O 1
ATOM 735 N N . GLY A 1 92 ? 9.274 -1.593 -1.214 1.00 93.50 92 GLY A N 1
ATOM 736 C CA . GLY A 1 92 ? 7.911 -2.120 -1.169 1.00 93.50 92 GLY A CA 1
ATOM 737 C C . GLY A 1 92 ? 7.661 -3.206 -0.111 1.00 93.50 92 GLY A C 1
ATOM 738 O O . GLY A 1 92 ? 6.696 -3.062 0.638 1.00 93.50 92 GLY A O 1
ATOM 739 N N . PRO A 1 93 ? 8.520 -4.238 0.048 1.00 94.69 93 PRO A N 1
ATOM 740 C CA . PRO A 1 93 ? 8.254 -5.316 1.007 1.00 94.69 93 PRO A CA 1
ATOM 741 C C . PRO A 1 93 ? 8.213 -4.822 2.458 1.00 94.69 93 PRO A C 1
ATOM 743 O O . PRO A 1 93 ? 7.375 -5.248 3.248 1.00 94.69 93 PRO A O 1
ATOM 746 N N . GLY A 1 94 ? 9.099 -3.881 2.806 1.00 94.19 94 GLY A N 1
ATOM 747 C CA . GLY A 1 94 ? 9.112 -3.275 4.135 1.00 94.19 94 GLY A CA 1
ATOM 748 C C . GLY A 1 94 ? 7.844 -2.471 4.413 1.00 94.19 94 GLY A C 1
ATOM 749 O O . GLY A 1 94 ? 7.291 -2.570 5.500 1.00 94.19 94 GLY A O 1
ATOM 750 N N . LEU A 1 95 ? 7.357 -1.713 3.426 1.00 95.19 95 LEU A N 1
ATOM 751 C CA . LEU A 1 95 ? 6.101 -0.969 3.543 1.00 95.19 95 LEU A CA 1
ATOM 752 C C . LEU A 1 95 ? 4.893 -1.902 3.720 1.00 95.19 95 LEU A C 1
ATOM 754 O O . LEU A 1 95 ? 4.096 -1.686 4.630 1.00 95.19 95 LEU A O 1
ATOM 758 N N . ALA A 1 96 ? 4.780 -2.948 2.892 1.00 95.75 96 ALA A N 1
ATOM 759 C CA . ALA A 1 96 ? 3.687 -3.921 2.974 1.00 95.75 96 ALA A CA 1
ATOM 760 C C . ALA A 1 96 ? 3.635 -4.597 4.351 1.00 95.75 96 ALA A C 1
ATOM 762 O O . ALA A 1 96 ? 2.562 -4.722 4.943 1.00 95.75 96 ALA A O 1
ATOM 763 N N . ARG A 1 97 ? 4.805 -4.976 4.883 1.00 96.31 97 ARG A N 1
ATOM 764 C CA . ARG A 1 97 ? 4.925 -5.589 6.207 1.00 96.31 97 ARG A CA 1
ATOM 765 C C . ARG A 1 97 ? 4.455 -4.651 7.315 1.00 96.31 97 ARG A C 1
ATOM 767 O O . ARG A 1 97 ? 3.566 -5.028 8.065 1.00 96.31 97 ARG A O 1
ATOM 774 N N . THR A 1 98 ? 4.975 -3.423 7.373 1.00 96.56 98 THR A N 1
ATOM 775 C CA . THR A 1 98 ? 4.579 -2.452 8.407 1.00 96.56 98 THR A CA 1
ATOM 776 C C . THR A 1 98 ? 3.084 -2.119 8.331 1.00 96.56 98 THR A C 1
ATOM 778 O O . THR A 1 98 ? 2.436 -1.992 9.364 1.00 96.56 98 THR A O 1
ATOM 781 N N . MET A 1 99 ? 2.503 -2.029 7.127 1.00 96.81 99 MET A N 1
ATOM 782 C CA . MET A 1 99 ? 1.055 -1.848 6.967 1.00 96.81 99 MET A CA 1
ATOM 783 C C . MET A 1 99 ? 0.257 -3.053 7.481 1.00 96.81 99 MET A C 1
ATOM 785 O O . MET A 1 99 ? -0.776 -2.861 8.114 1.00 96.81 99 MET A O 1
ATOM 789 N N . SER A 1 100 ? 0.725 -4.283 7.249 1.00 97.06 100 SER A N 1
ATOM 790 C CA . SER A 1 100 ? 0.088 -5.486 7.800 1.00 97.06 100 SER A CA 1
ATOM 791 C C . SER A 1 100 ? 0.171 -5.517 9.327 1.00 97.06 100 SER A C 1
ATOM 793 O O . SER A 1 100 ? -0.848 -5.711 9.983 1.00 97.06 100 SER A O 1
ATOM 795 N N . ASP A 1 101 ? 1.353 -5.252 9.888 1.00 97.38 101 ASP A N 1
ATOM 796 C CA . ASP A 1 101 ? 1.567 -5.207 11.339 1.00 97.38 101 ASP A CA 1
ATOM 797 C C . ASP A 1 101 ? 0.691 -4.127 11.994 1.00 97.38 101 ASP A C 1
ATOM 799 O O . ASP A 1 101 ? 0.207 -4.302 13.112 1.00 97.38 101 ASP A O 1
ATOM 803 N N . PHE A 1 102 ? 0.468 -3.007 11.296 1.00 96.12 102 PHE A N 1
ATOM 804 C CA . PHE A 1 102 ? -0.444 -1.956 11.737 1.00 96.12 102 PHE A CA 1
ATOM 805 C C . PHE A 1 102 ? -1.889 -2.464 11.811 1.00 96.12 102 PHE A C 1
ATOM 807 O O . PHE A 1 102 ? -2.547 -2.254 12.829 1.00 96.12 102 PHE A O 1
ATOM 814 N N . LEU A 1 103 ? -2.375 -3.163 10.777 1.00 96.25 103 LEU A N 1
ATOM 815 C CA . LEU A 1 103 ? -3.724 -3.741 10.794 1.00 96.25 103 LEU A CA 1
ATOM 816 C C . LEU A 1 103 ? -3.900 -4.734 11.945 1.00 96.25 103 LEU A C 1
ATOM 818 O O . LEU A 1 103 ? -4.948 -4.739 12.589 1.00 96.25 103 LEU A O 1
ATOM 822 N N . ASP A 1 104 ? -2.883 -5.553 12.207 1.00 96.94 104 ASP A N 1
ATOM 823 C CA . ASP A 1 104 ? -2.907 -6.519 13.304 1.00 96.94 104 ASP A CA 1
ATOM 824 C C . ASP A 1 104 ? -2.920 -5.807 14.664 1.00 96.94 104 ASP A C 1
ATOM 826 O O . ASP A 1 104 ? -3.730 -6.146 15.522 1.00 96.94 104 ASP A O 1
ATOM 830 N N . ALA A 1 105 ? -2.124 -4.747 14.839 1.00 95.88 105 ALA A N 1
ATOM 831 C CA . ALA A 1 105 ? -2.136 -3.949 16.064 1.00 95.88 105 ALA A CA 1
ATOM 832 C C . ALA A 1 105 ? -3.495 -3.278 16.330 1.00 95.88 105 ALA A C 1
ATOM 834 O O . ALA A 1 105 ? -3.930 -3.232 17.480 1.00 95.88 105 ALA A O 1
ATOM 835 N N . VAL A 1 106 ? -4.172 -2.777 15.289 1.00 92.94 106 VAL A N 1
ATOM 836 C CA . VAL A 1 106 ? -5.522 -2.197 15.418 1.00 92.94 106 VAL A CA 1
ATOM 837 C C . VAL A 1 106 ? -6.548 -3.278 15.757 1.00 92.94 106 VAL A C 1
ATOM 839 O O . VAL A 1 106 ? -7.345 -3.083 16.672 1.00 92.94 106 VAL A O 1
ATOM 842 N N . ARG A 1 107 ? -6.500 -4.431 15.074 1.00 94.56 107 ARG A N 1
ATOM 843 C CA . ARG A 1 107 ? -7.368 -5.586 15.359 1.00 94.56 107 ARG A CA 1
ATOM 844 C C . ARG A 1 107 ? -7.237 -6.042 16.813 1.00 94.56 107 ARG A C 1
ATOM 846 O O . ARG A 1 107 ? -8.242 -6.343 17.446 1.00 94.56 107 ARG A O 1
ATOM 853 N N . ASP A 1 108 ? -6.014 -6.073 17.332 1.00 94.88 108 ASP A N 1
ATOM 854 C CA . ASP A 1 108 ? -5.713 -6.552 18.683 1.00 94.88 108 ASP A CA 1
ATOM 855 C C . ASP A 1 108 ? -5.957 -5.477 19.766 1.00 94.88 108 ASP A C 1
ATOM 857 O O . ASP A 1 108 ? -5.651 -5.696 20.936 1.00 94.88 108 ASP A O 1
ATOM 861 N N . GLY A 1 109 ? -6.467 -4.293 19.397 1.00 93.31 109 GLY A N 1
ATOM 862 C CA . GLY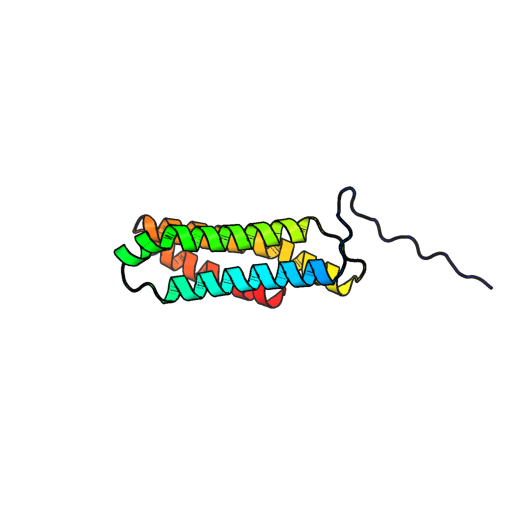 A 1 109 ? -6.716 -3.188 20.330 1.00 93.31 109 GLY A CA 1
ATOM 863 C C . GLY A 1 109 ? -5.444 -2.547 20.901 1.00 93.31 109 GLY A C 1
ATOM 864 O O . GLY A 1 109 ? -5.505 -1.771 21.856 1.00 93.31 109 GLY A O 1
ATOM 865 N N . ASN A 1 110 ? -4.271 -2.831 20.328 1.00 95.94 110 ASN A N 1
ATOM 866 C CA . ASN A 1 110 ? -2.990 -2.327 20.812 1.00 95.94 110 ASN A CA 1
ATOM 867 C C . ASN A 1 110 ? -2.719 -0.912 20.279 1.00 95.94 110 ASN A C 1
ATOM 869 O O . ASN A 1 110 ? -1.939 -0.704 19.345 1.00 95.94 110 ASN A O 1
ATOM 873 N N . ALA A 1 111 ? -3.364 0.079 20.897 1.00 91.12 111 ALA A N 1
ATOM 874 C CA . ALA A 1 111 ? -3.291 1.479 20.481 1.00 91.12 111 ALA A CA 1
ATOM 875 C C . ALA A 1 111 ? -1.855 2.039 20.463 1.00 91.12 111 ALA A C 1
ATOM 877 O O . ALA A 1 111 ? -1.496 2.782 19.548 1.00 91.12 111 ALA A O 1
ATOM 878 N N . THR A 1 112 ? -1.012 1.670 21.432 1.00 94.12 112 THR A N 1
ATOM 879 C CA . THR A 1 112 ? 0.389 2.123 21.499 1.00 94.12 112 THR A CA 1
ATOM 880 C C . THR A 1 112 ? 1.187 1.625 20.297 1.00 94.12 112 THR A C 1
ATOM 882 O O . THR A 1 112 ? 1.850 2.413 19.617 1.00 94.12 112 THR A O 1
ATOM 885 N N . ARG A 1 113 ? 1.077 0.330 19.982 1.00 94.75 113 ARG A N 1
ATOM 886 C CA . ARG A 1 113 ? 1.748 -0.264 18.822 1.00 94.75 113 ARG A CA 1
ATOM 887 C C . ARG A 1 113 ? 1.186 0.277 17.510 1.00 94.75 113 ARG A C 1
ATOM 889 O O . ARG A 1 113 ? 1.966 0.612 16.625 1.00 94.75 113 ARG A O 1
ATOM 896 N N . ALA A 1 114 ? -0.134 0.423 17.398 1.00 92.56 114 ALA A N 1
ATOM 897 C CA . ALA A 1 114 ? -0.776 0.976 16.207 1.00 92.56 114 ALA A CA 1
ATOM 898 C C . ALA A 1 114 ? -0.299 2.409 15.911 1.00 92.56 114 ALA A C 1
ATOM 900 O O . ALA A 1 114 ? 0.042 2.713 14.771 1.00 92.56 114 ALA A O 1
ATOM 901 N N . ARG A 1 115 ? -0.191 3.276 16.930 1.00 90.31 115 ARG A N 1
ATOM 902 C CA . ARG A 1 115 ? 0.336 4.647 16.776 1.00 90.31 115 ARG A CA 1
ATOM 903 C C . ARG A 1 115 ? 1.798 4.665 16.334 1.00 90.31 115 ARG A C 1
ATOM 905 O O . ARG A 1 115 ? 2.150 5.408 15.423 1.00 90.31 115 ARG A O 1
ATOM 912 N N . SER A 1 116 ? 2.641 3.837 16.951 1.00 94.44 116 SER A N 1
ATOM 913 C CA . SER A 1 116 ? 4.051 3.713 16.560 1.00 94.44 116 SER A CA 1
ATOM 914 C C . SER A 1 116 ? 4.189 3.265 15.100 1.00 94.44 116 SER A C 1
ATOM 916 O O . SER A 1 116 ? 4.893 3.905 14.315 1.00 94.44 116 SER A O 1
ATOM 918 N N . LEU A 1 117 ? 3.438 2.232 14.709 1.00 95.12 117 LEU A N 1
ATOM 919 C CA . LEU A 1 117 ? 3.435 1.719 13.343 1.00 95.12 117 LEU A CA 1
ATOM 920 C C . LEU A 1 117 ? 2.851 2.718 12.343 1.00 95.12 117 LEU A C 1
ATOM 922 O O . LEU A 1 117 ? 3.336 2.769 11.223 1.00 95.12 117 LEU A O 1
ATOM 926 N N . ALA A 1 118 ? 1.873 3.549 12.714 1.00 89.19 118 ALA A N 1
ATOM 927 C CA . ALA A 1 118 ? 1.334 4.578 11.821 1.00 89.19 118 ALA A CA 1
ATOM 928 C C . ALA A 1 118 ? 2.417 5.581 11.375 1.00 89.19 118 ALA A C 1
ATOM 930 O O . ALA A 1 118 ? 2.552 5.857 10.179 1.00 89.19 118 ALA A O 1
ATOM 931 N N . ASN A 1 119 ? 3.251 6.049 12.310 1.00 87.62 119 ASN A N 1
ATOM 932 C CA . ASN A 1 119 ? 4.389 6.924 12.000 1.00 87.62 119 ASN A CA 1
ATOM 933 C C . ASN A 1 119 ? 5.418 6.219 11.097 1.00 87.62 119 ASN A C 1
ATOM 935 O O . ASN A 1 119 ? 5.972 6.813 10.163 1.00 87.62 119 ASN A O 1
ATOM 939 N N . GLU A 1 120 ? 5.661 4.931 11.347 1.00 93.50 120 GLU A N 1
ATOM 940 C CA . GLU A 1 120 ? 6.561 4.125 10.525 1.00 93.50 120 GLU A CA 1
ATOM 941 C C . GLU A 1 120 ? 6.000 3.896 9.110 1.00 93.50 120 GLU A C 1
ATOM 943 O O . GLU A 1 120 ? 6.735 4.036 8.128 1.00 93.50 120 GLU A O 1
ATOM 948 N N . VAL A 1 121 ? 4.698 3.612 8.983 1.00 92.06 121 VAL A N 1
ATOM 949 C CA . VAL A 1 121 ? 3.991 3.487 7.700 1.00 92.06 121 VAL A CA 1
ATOM 950 C C . VAL A 1 121 ? 4.140 4.774 6.902 1.00 92.06 121 VAL A C 1
ATOM 952 O O . VAL A 1 121 ? 4.521 4.704 5.736 1.00 92.06 121 VAL A O 1
ATOM 955 N N . GLN A 1 122 ? 3.900 5.939 7.509 1.00 89.06 122 GLN A N 1
ATOM 956 C CA . GLN A 1 122 ? 4.039 7.227 6.827 1.00 89.06 122 GLN A CA 1
ATOM 957 C C . GLN A 1 122 ? 5.468 7.435 6.313 1.00 89.06 122 GLN A C 1
ATOM 959 O O . GLN A 1 122 ? 5.677 7.697 5.128 1.00 89.06 122 GLN A O 1
ATOM 964 N N . THR A 1 123 ? 6.463 7.192 7.168 1.00 92.06 123 THR A N 1
ATOM 965 C CA . THR A 1 123 ? 7.881 7.304 6.801 1.00 92.06 123 THR A CA 1
ATOM 966 C C . THR A 1 123 ? 8.249 6.383 5.632 1.00 92.06 123 THR A C 1
ATOM 968 O O . THR A 1 123 ? 8.936 6.791 4.691 1.00 92.06 123 THR A O 1
ATOM 971 N N . ARG A 1 124 ? 7.808 5.121 5.668 1.00 93.31 124 ARG A N 1
ATOM 972 C CA . ARG A 1 124 ? 8.086 4.137 4.610 1.00 93.31 124 ARG A CA 1
ATOM 973 C C . ARG A 1 124 ? 7.335 4.459 3.324 1.00 93.31 124 ARG A C 1
ATOM 975 O O . ARG A 1 124 ? 7.898 4.289 2.243 1.00 93.31 124 ARG A O 1
ATOM 982 N N . LEU A 1 125 ? 6.106 4.954 3.430 1.00 90.19 125 LEU A N 1
ATOM 983 C CA . LEU A 1 125 ? 5.297 5.367 2.291 1.00 90.19 125 LEU A CA 1
ATOM 984 C C . LEU A 1 125 ? 5.947 6.538 1.554 1.00 90.19 125 LEU A C 1
ATOM 986 O O . LEU A 1 125 ? 6.029 6.509 0.328 1.00 90.19 125 LEU A O 1
ATOM 990 N N . ASP A 1 126 ? 6.478 7.522 2.275 1.00 89.81 126 ASP A N 1
ATOM 991 C CA . ASP A 1 126 ? 7.177 8.654 1.664 1.00 89.81 126 ASP A CA 1
ATOM 992 C C . ASP A 1 126 ? 8.463 8.217 0.952 1.00 89.81 126 ASP A C 1
ATOM 994 O O . ASP A 1 126 ? 8.735 8.653 -0.169 1.00 89.81 126 ASP A O 1
ATOM 998 N N . ARG A 1 127 ? 9.236 7.293 1.541 1.00 91.69 127 ARG A N 1
ATOM 999 C CA . ARG A 1 127 ? 10.411 6.697 0.870 1.00 91.69 127 ARG A CA 1
ATOM 1000 C C . ARG A 1 127 ? 10.022 5.906 -0.376 1.00 91.69 127 ARG A C 1
ATOM 1002 O O . ARG A 1 127 ? 10.711 5.987 -1.396 1.00 91.69 127 ARG A O 1
ATOM 1009 N N . PHE A 1 128 ? 8.928 5.153 -0.303 1.00 91.25 128 PHE A N 1
ATOM 1010 C CA . PHE A 1 128 ? 8.410 4.39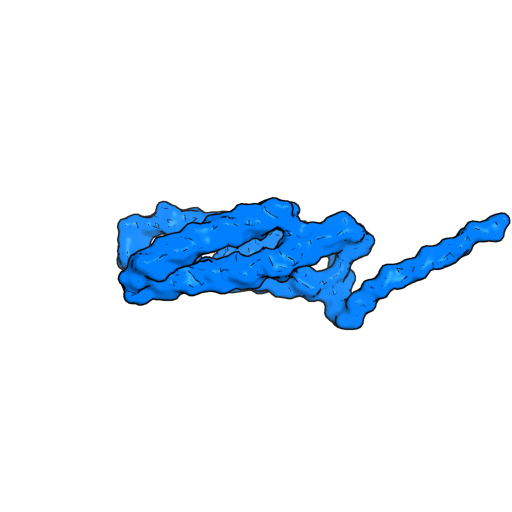0 -1.431 1.00 91.25 128 PHE A CA 1
ATOM 1011 C C . PHE A 1 128 ? 7.957 5.318 -2.567 1.00 91.25 128 PHE A C 1
ATOM 1013 O O . PHE A 1 128 ? 8.361 5.124 -3.710 1.00 91.25 128 PHE A O 1
ATOM 1020 N N . ARG A 1 129 ? 7.214 6.387 -2.257 1.00 87.12 129 A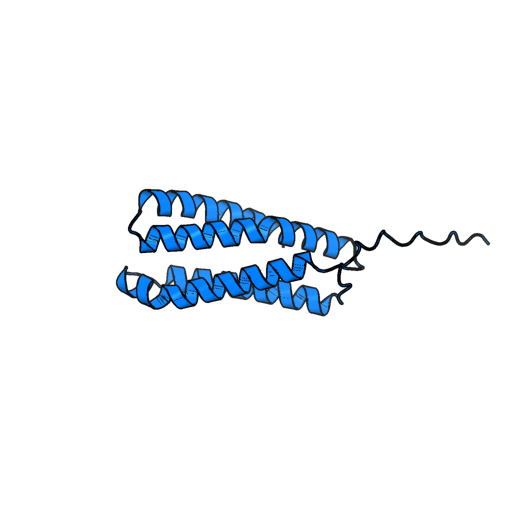RG A N 1
ATOM 1021 C CA . ARG A 1 129 ? 6.765 7.396 -3.233 1.00 87.12 129 ARG A CA 1
ATOM 1022 C C . ARG A 1 129 ? 7.917 8.126 -3.915 1.00 87.12 129 ARG A C 1
ATOM 1024 O O . ARG A 1 129 ? 7.843 8.349 -5.109 1.00 87.12 129 ARG A O 1
ATOM 1031 N N . LYS A 1 130 ? 8.993 8.444 -3.188 1.00 89.25 130 LYS A N 1
ATOM 1032 C CA . LYS A 1 130 ? 10.220 9.035 -3.764 1.00 89.25 130 LYS A CA 1
ATOM 1033 C C . LYS A 1 130 ? 11.007 8.064 -4.657 1.00 89.25 130 LYS A C 1
ATOM 1035 O O . LYS A 1 130 ? 11.928 8.476 -5.359 1.00 89.25 130 LYS A O 1
ATOM 1040 N N . SER A 1 131 ? 10.718 6.768 -4.554 1.00 86.25 131 SER A N 1
ATOM 1041 C CA . SER A 1 131 ? 11.370 5.713 -5.335 1.00 86.25 131 SER A CA 1
ATOM 1042 C C . SER A 1 131 ? 10.629 5.396 -6.634 1.00 86.25 131 SER A C 1
ATOM 1044 O O . SER A 1 131 ? 11.280 4.924 -7.576 1.00 86.25 131 SER A O 1
ATOM 1046 N N . ALA A 1 132 ? 9.311 5.636 -6.638 1.00 77.81 132 ALA A N 1
ATOM 1047 C CA . ALA A 1 132 ? 8.437 5.633 -7.807 1.00 77.81 132 ALA A CA 1
ATOM 1048 C C . ALA A 1 132 ? 8.782 6.784 -8.749 1.00 77.81 132 ALA A C 1
ATOM 1050 O O . ALA A 1 132 ? 8.585 6.566 -9.958 1.00 77.81 132 ALA A O 1
#

Radius of gyration: 18.43 Å; chains: 1; bounding box: 53×25×60 Å

pLDDT: mean 88.54, std 13.15, range [42.97, 97.38]

Sequence (132 aa):
MDTTPTRPRHLRPGAHVVPPSTYTRDVLQSLTALRSFSSTLRSIDSASEFSARLTSLRRDLRTFDGMIRRLRSYQLMSPVLDKQRNRLALQGPGLARTMSDFLDAVRDGNATRARSLANEVQTRLDRFRKSA

Foldseek 3Di:
DDDDPDDPDDDDVQAAEDDVVVLVVLVVQLVVLVVQLVVQVVPDPDLVSLVVCLVVNLVSLVSNVVSLVNLVRHDYPPPVSPQLSVQLNVLRVVLSVLSVQLSVCSNVVVPVSNVVSVVVNVVSVVSNVVSD

Secondary structure (DSSP, 8-state):
------PPP-PPTT-EE--HHHHHHHHHHHHHHHHHHHHHHHT--SHHHHHHHHHHHHHHHHHHHHHHHHHHHEE-SSHHHHHHHHHHHHHHHHHHHHHHHHHHHHHTT-HHHHHHHHHHHHHHHHHHHTT-